Protein AF-A0A5C8I073-F1 (afdb_monomer)

Structure (mmCIF, N/CA/C/O backbone):
data_AF-A0A5C8I073-F1
#
_entry.id   AF-A0A5C8I073-F1
#
loop_
_atom_site.group_PDB
_atom_site.id
_atom_site.type_symbol
_atom_site.label_atom_id
_atom_site.label_alt_id
_atom_site.label_comp_id
_atom_site.label_asym_id
_atom_site.label_entity_id
_atom_site.label_seq_id
_atom_site.pdbx_PDB_ins_code
_atom_site.Cartn_x
_atom_site.Cartn_y
_atom_site.Cartn_z
_atom_site.occupancy
_atom_site.B_iso_or_equiv
_atom_site.auth_seq_id
_atom_site.auth_comp_id
_atom_site.auth_asym_id
_atom_site.auth_atom_id
_atom_site.pdbx_PDB_model_num
ATOM 1 N N . MET A 1 1 ? -14.107 8.125 -3.608 1.00 38.31 1 MET A N 1
ATOM 2 C CA . MET A 1 1 ? -13.735 8.194 -5.042 1.00 38.31 1 MET A CA 1
ATOM 3 C C . MET A 1 1 ? -13.848 6.800 -5.648 1.00 38.31 1 MET A C 1
ATOM 5 O O . MET A 1 1 ? -13.711 5.837 -4.907 1.00 38.31 1 MET A O 1
ATOM 9 N N . ALA A 1 2 ? -14.130 6.661 -6.948 1.00 38.31 2 ALA A N 1
ATOM 10 C CA . ALA A 1 2 ? -14.069 5.353 -7.606 1.00 38.31 2 ALA A CA 1
ATOM 11 C C . ALA A 1 2 ? -12.595 4.955 -7.744 1.00 38.31 2 ALA A C 1
ATOM 13 O O . ALA A 1 2 ? -11.850 5.643 -8.447 1.00 38.31 2 ALA A O 1
ATOM 14 N N . LEU A 1 3 ? -12.165 3.893 -7.056 1.00 48.94 3 LEU A N 1
ATOM 15 C CA . LEU A 1 3 ? -10.834 3.338 -7.282 1.00 48.94 3 LEU A CA 1
ATOM 16 C C . LEU A 1 3 ? -10.774 2.930 -8.747 1.00 48.94 3 LEU A C 1
ATOM 18 O O . LEU A 1 3 ? -11.637 2.204 -9.243 1.00 48.94 3 LEU A O 1
ATOM 22 N N . LYS A 1 4 ? -9.818 3.502 -9.476 1.00 55.53 4 LYS A N 1
ATOM 23 C CA . LYS A 1 4 ? -9.588 3.124 -10.864 1.00 55.53 4 LYS A CA 1
ATOM 24 C C . LYS A 1 4 ? -9.123 1.677 -10.801 1.00 55.53 4 LYS A C 1
ATOM 26 O O . LYS A 1 4 ? -8.009 1.477 -10.342 1.00 55.53 4 LYS A O 1
ATOM 31 N N . GLY A 1 5 ? -9.991 0.747 -11.210 1.00 55.94 5 GLY A N 1
ATOM 32 C CA . GLY A 1 5 ? -9.847 -0.719 -11.237 1.00 55.94 5 GLY A CA 1
ATOM 33 C C . GLY A 1 5 ? -8.642 -1.250 -12.028 1.00 55.94 5 GLY A C 1
ATOM 34 O O . GLY A 1 5 ? -8.756 -2.229 -12.762 1.00 55.94 5 GLY A O 1
ATOM 35 N N . ASN A 1 6 ? -7.545 -0.504 -12.041 1.00 69.88 6 ASN A N 1
ATOM 36 C CA . ASN A 1 6 ? -6.513 -0.540 -13.052 1.00 69.88 6 ASN A CA 1
ATOM 37 C C . ASN A 1 6 ? -5.276 -1.255 -12.536 1.00 69.88 6 ASN A C 1
ATOM 39 O O . ASN A 1 6 ? -4.686 -1.959 -13.340 1.00 69.88 6 ASN A O 1
ATOM 43 N N . LEU A 1 7 ? -4.865 -1.132 -11.266 1.00 70.12 7 LEU A N 1
ATOM 44 C CA . LEU A 1 7 ? -3.645 -1.818 -10.813 1.00 70.12 7 LEU A CA 1
ATOM 45 C C . LEU A 1 7 ? -3.891 -3.310 -10.662 1.00 70.12 7 LEU A C 1
ATOM 47 O O . LEU A 1 7 ? -3.084 -4.110 -11.134 1.00 70.12 7 LEU A O 1
ATOM 51 N N . ILE A 1 8 ? -5.048 -3.684 -10.119 1.00 68.75 8 ILE A N 1
ATOM 52 C CA . ILE A 1 8 ? -5.485 -5.081 -10.105 1.00 68.75 8 ILE A CA 1
ATOM 53 C C . ILE A 1 8 ? -5.532 -5.646 -11.533 1.00 68.75 8 ILE A C 1
ATOM 55 O O . ILE A 1 8 ? -4.992 -6.722 -11.799 1.00 68.75 8 ILE A O 1
ATOM 59 N N . ALA A 1 9 ? -6.120 -4.903 -12.475 1.00 64.88 9 ALA A N 1
ATOM 60 C CA . ALA A 1 9 ? -6.186 -5.316 -13.875 1.00 64.88 9 ALA A CA 1
ATOM 61 C C . ALA A 1 9 ? -4.803 -5.350 -14.556 1.00 64.88 9 ALA A C 1
ATOM 63 O O . ALA A 1 9 ? -4.549 -6.222 -15.387 1.00 64.88 9 ALA A O 1
ATOM 64 N N . ILE A 1 10 ? -3.897 -4.435 -14.202 1.00 68.12 10 ILE A N 1
ATOM 65 C CA . ILE A 1 10 ? -2.513 -4.391 -14.686 1.00 68.12 10 ILE A CA 1
ATOM 66 C C . ILE A 1 10 ? -1.765 -5.635 -14.202 1.00 68.12 10 ILE A C 1
ATOM 68 O O . ILE A 1 10 ? -1.174 -6.325 -15.031 1.00 68.12 10 ILE A O 1
ATOM 72 N N . ILE A 1 11 ? -1.848 -5.987 -12.916 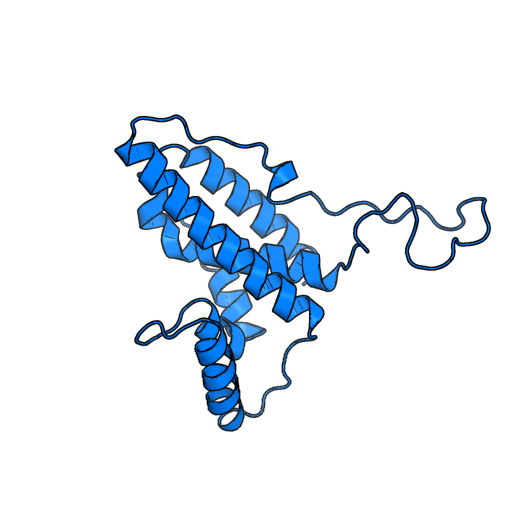1.00 66.06 11 ILE A N 1
ATOM 73 C CA . ILE A 1 11 ? -1.227 -7.211 -12.387 1.00 66.06 11 ILE A CA 1
ATOM 74 C C . ILE A 1 11 ? -1.831 -8.449 -13.045 1.00 66.06 11 ILE A C 1
ATOM 76 O O . ILE A 1 11 ? -1.085 -9.302 -13.515 1.00 66.06 11 ILE A O 1
ATOM 80 N N . GLY A 1 12 ? -3.159 -8.525 -13.165 1.00 60.75 12 GLY A N 1
ATOM 81 C CA . GLY A 1 12 ? -3.830 -9.638 -13.843 1.00 60.75 12 GLY A CA 1
ATOM 82 C C . GLY A 1 12 ? -3.427 -9.790 -15.315 1.00 60.75 12 GLY A C 1
ATOM 83 O O . GLY A 1 12 ? -3.344 -10.908 -15.817 1.00 60.75 12 GLY A O 1
ATOM 84 N N . ARG A 1 13 ? -3.125 -8.688 -16.015 1.00 63.56 13 ARG A N 1
ATOM 85 C CA . ARG A 1 13 ? -2.698 -8.714 -17.424 1.00 63.56 13 ARG A CA 1
ATOM 86 C C . ARG A 1 13 ? -1.216 -9.037 -17.594 1.00 63.56 13 ARG A C 1
ATOM 88 O O . A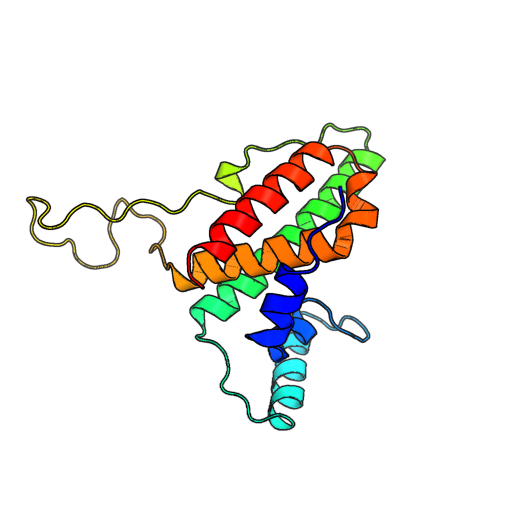RG A 1 13 ? -0.864 -9.788 -18.498 1.00 63.56 13 ARG A O 1
ATOM 95 N N . ILE A 1 14 ? -0.351 -8.412 -16.798 1.00 61.28 14 ILE A N 1
ATOM 96 C CA . ILE A 1 14 ? 1.105 -8.534 -16.947 1.00 61.28 14 ILE A CA 1
ATOM 97 C C . ILE A 1 14 ? 1.588 -9.833 -16.287 1.00 61.28 14 ILE A C 1
ATOM 99 O O . ILE A 1 14 ? 2.453 -10.523 -16.828 1.00 61.28 14 ILE A O 1
ATOM 10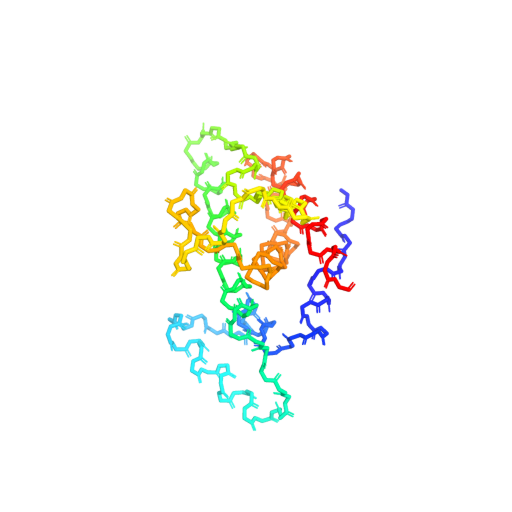3 N N . HIS A 1 15 ? 1.002 -10.201 -15.147 1.00 62.53 15 HIS A N 1
ATOM 104 C CA . HIS A 1 15 ? 1.447 -11.315 -14.317 1.00 62.53 15 HIS A CA 1
ATOM 105 C C . HIS A 1 15 ? 0.269 -12.095 -13.699 1.00 62.53 15 HIS A C 1
ATOM 107 O O . HIS A 1 15 ? 0.100 -12.095 -12.479 1.00 62.53 15 HIS A O 1
ATOM 113 N N . PRO A 1 16 ? -0.537 -12.828 -14.487 1.00 59.22 16 PRO A N 1
ATOM 114 C CA . PRO A 1 16 ? -1.709 -13.520 -13.944 1.00 59.22 16 PRO A CA 1
ATOM 115 C C . PRO A 1 16 ? -1.361 -14.605 -12.909 1.00 59.22 16 PRO A C 1
ATOM 117 O O . PRO A 1 16 ? -2.143 -14.834 -12.000 1.00 59.22 16 PRO A O 1
ATOM 120 N N . ALA A 1 17 ? -0.160 -15.199 -12.950 1.00 59.81 17 ALA A N 1
ATOM 121 C CA . ALA A 1 17 ? 0.303 -16.094 -11.877 1.00 59.81 17 ALA A CA 1
ATOM 122 C C . ALA A 1 17 ? 0.533 -15.374 -10.531 1.00 59.81 17 ALA A C 1
ATOM 124 O O . ALA A 1 17 ? 0.468 -16.002 -9.481 1.00 59.81 17 ALA A O 1
ATOM 125 N N . ILE A 1 18 ? 0.815 -14.066 -10.554 1.00 60.88 18 ILE A N 1
ATOM 126 C CA . ILE A 1 18 ? 0.945 -13.238 -9.349 1.00 60.88 18 ILE A CA 1
ATOM 127 C C . ILE A 1 18 ? -0.429 -12.857 -8.812 1.00 60.88 18 ILE A C 1
ATOM 129 O O . ILE A 1 18 ? -0.610 -12.819 -7.599 1.00 60.88 18 ILE A O 1
ATOM 133 N N . TYR A 1 19 ? -1.399 -12.612 -9.696 1.00 62.28 19 TYR A N 1
ATOM 134 C CA . TYR A 1 19 ? -2.775 -12.337 -9.289 1.00 62.28 19 TYR A CA 1
ATOM 135 C C . TYR A 1 19 ? -3.315 -13.441 -8.368 1.00 62.28 19 TYR A C 1
ATOM 137 O O . TYR A 1 19 ? -3.853 -13.130 -7.311 1.00 62.28 19 TYR A O 1
ATOM 145 N N . ASP A 1 20 ? -3.042 -14.708 -8.690 1.00 62.50 20 ASP A N 1
ATOM 146 C CA . ASP A 1 20 ? -3.428 -15.855 -7.858 1.00 62.50 20 ASP A CA 1
ATOM 147 C C . ASP A 1 20 ? -2.663 -15.950 -6.521 1.00 62.50 20 ASP A C 1
ATOM 149 O O . ASP A 1 20 ? -3.154 -16.562 -5.575 1.00 62.50 20 ASP A O 1
ATOM 153 N N . VAL A 1 21 ? -1.463 -15.368 -6.412 1.00 60.62 21 VAL A N 1
ATOM 154 C CA . VAL A 1 21 ? -0.681 -15.335 -5.157 1.00 60.62 21 VAL A CA 1
ATOM 155 C C . VAL A 1 21 ? -1.146 -14.201 -4.247 1.00 60.62 21 VAL A C 1
ATOM 157 O O . VAL A 1 21 ? -1.262 -14.395 -3.039 1.00 60.62 21 VAL A O 1
ATOM 160 N N . VAL A 1 22 ? -1.407 -13.026 -4.824 1.00 59.91 22 VAL A N 1
ATOM 161 C CA . VAL A 1 22 ? -1.857 -11.827 -4.099 1.00 59.91 22 VAL A CA 1
ATOM 162 C C . VAL A 1 22 ? -3.331 -11.951 -3.702 1.00 59.91 22 VAL A C 1
ATOM 164 O O . VAL A 1 22 ? -3.711 -11.565 -2.600 1.00 59.91 22 VAL A O 1
ATOM 167 N N . PHE A 1 23 ? -4.154 -12.546 -4.567 1.00 63.12 23 PHE A N 1
ATOM 168 C CA . PHE A 1 23 ? -5.578 -12.790 -4.344 1.00 63.12 23 PHE A CA 1
ATOM 169 C C . PHE A 1 23 ? -5.887 -14.284 -4.487 1.00 63.12 23 PHE A C 1
ATOM 171 O O . PHE A 1 23 ? -6.517 -14.702 -5.460 1.00 63.12 23 PHE A O 1
ATOM 178 N N . PRO A 1 24 ? -5.455 -15.121 -3.530 1.00 56.50 24 PRO A N 1
ATOM 179 C CA . PRO A 1 24 ? -5.671 -16.553 -3.617 1.00 56.50 24 PRO A CA 1
ATOM 180 C C . PRO A 1 24 ? -7.167 -16.871 -3.607 1.00 56.50 24 PRO A C 1
ATOM 182 O O . PRO A 1 24 ? -7.866 -16.704 -2.606 1.00 56.50 24 PRO A O 1
ATOM 185 N N . HIS A 1 25 ? -7.666 -17.386 -4.728 1.00 52.19 25 HIS A N 1
ATOM 186 C CA . HIS A 1 25 ? -9.003 -17.960 -4.827 1.00 52.19 25 HIS A CA 1
ATOM 187 C C . HIS A 1 25 ? -9.001 -19.368 -4.205 1.00 52.19 25 HIS A C 1
ATOM 189 O O . HIS A 1 25 ? -9.029 -20.381 -4.900 1.00 52.19 25 HIS A O 1
ATOM 195 N N . GLY A 1 26 ? -8.915 -19.450 -2.875 1.00 45.78 26 GLY A N 1
ATOM 196 C CA . GLY A 1 26 ? -8.878 -20.723 -2.151 1.00 45.78 26 GLY A CA 1
ATOM 197 C C . GLY A 1 26 ? -8.462 -20.585 -0.683 1.00 45.78 26 GLY A C 1
ATOM 198 O O . GLY A 1 26 ? -8.146 -19.487 -0.229 1.00 45.78 26 GLY A O 1
ATOM 199 N N . PRO A 1 27 ? -8.478 -21.681 0.098 1.00 39.16 27 PRO A N 1
ATOM 200 C CA . PRO A 1 27 ? -8.024 -21.653 1.485 1.00 39.16 27 PRO A CA 1
ATOM 201 C C . PRO A 1 27 ? -6.560 -21.201 1.557 1.00 39.16 27 PRO A C 1
ATOM 203 O O . PRO A 1 27 ? -5.691 -21.811 0.936 1.00 39.16 27 PRO A O 1
ATOM 206 N N . ILE A 1 28 ? -6.307 -20.135 2.325 1.00 47.41 28 ILE A N 1
ATOM 207 C CA . ILE A 1 28 ? -4.974 -19.566 2.561 1.00 47.41 28 ILE A CA 1
ATOM 208 C C . ILE A 1 28 ? -4.119 -20.633 3.252 1.00 47.41 28 ILE A C 1
ATOM 210 O O . ILE A 1 28 ? -4.234 -20.871 4.454 1.00 47.41 28 ILE A O 1
ATOM 214 N N . VAL A 1 29 ? -3.283 -21.313 2.476 1.00 43.41 29 VAL A N 1
ATOM 215 C CA . VAL A 1 29 ? -2.216 -22.173 2.985 1.00 43.41 29 VAL A CA 1
ATOM 216 C C . VAL A 1 29 ? -0.946 -21.339 3.093 1.00 43.41 29 VAL A C 1
ATOM 218 O O . VAL A 1 29 ? -0.696 -20.501 2.234 1.00 43.41 29 VAL A O 1
ATOM 221 N N . ASP A 1 30 ? -0.193 -21.568 4.172 1.00 45.72 30 ASP A N 1
ATOM 222 C CA . ASP A 1 30 ? 1.152 -21.050 4.476 1.00 45.72 30 ASP A CA 1
ATOM 223 C C . ASP A 1 30 ? 1.910 -20.515 3.241 1.00 45.72 30 ASP A C 1
ATOM 225 O O . ASP A 1 30 ? 1.953 -21.181 2.209 1.00 45.72 30 ASP A O 1
ATOM 229 N N . VAL A 1 31 ? 2.526 -19.333 3.334 1.00 47.53 31 VAL A N 1
ATOM 230 C CA . VAL A 1 31 ? 3.169 -18.605 2.216 1.00 47.53 31 VAL A CA 1
ATOM 231 C C . VAL A 1 31 ? 4.150 -19.499 1.437 1.00 47.53 31 VAL A C 1
ATOM 233 O O . VAL A 1 31 ? 4.178 -19.488 0.204 1.00 47.53 31 VAL A O 1
ATOM 236 N N . ALA A 1 32 ? 4.867 -20.389 2.135 1.00 46.59 32 ALA A N 1
ATOM 237 C CA . ALA A 1 32 ? 5.762 -21.374 1.519 1.00 46.59 32 ALA A CA 1
ATOM 238 C C . ALA A 1 32 ? 5.033 -22.459 0.691 1.00 46.59 32 ALA A C 1
ATOM 240 O O . ALA A 1 32 ? 5.591 -23.018 -0.260 1.00 46.59 32 ALA A O 1
ATOM 241 N N . HIS A 1 33 ? 3.787 -22.776 1.043 1.00 41.50 33 HIS A N 1
ATOM 242 C CA . HIS A 1 33 ? 2.890 -23.639 0.277 1.00 41.50 33 HIS A CA 1
ATOM 243 C C . HIS A 1 33 ? 2.169 -22.891 -0.847 1.00 41.50 33 HIS A C 1
ATOM 245 O O . HIS A 1 33 ? 2.013 -23.484 -1.914 1.00 41.50 33 HIS A O 1
ATOM 251 N N . SER A 1 34 ? 1.791 -21.623 -0.652 1.00 47.34 34 SER A N 1
ATOM 252 C CA . SER A 1 34 ? 1.163 -20.788 -1.688 1.00 47.34 34 SER A CA 1
ATOM 253 C C . SER A 1 34 ? 2.072 -20.638 -2.913 1.00 47.34 34 SER A C 1
ATOM 255 O O . SER A 1 34 ? 1.665 -20.974 -4.024 1.00 47.34 34 SER A O 1
ATOM 257 N N . ALA A 1 35 ? 3.356 -20.314 -2.711 1.00 48.53 35 ALA A N 1
ATOM 258 C CA . ALA A 1 35 ? 4.333 -20.246 -3.801 1.00 48.53 35 ALA A CA 1
ATOM 259 C C . ALA A 1 35 ? 4.488 -21.592 -4.544 1.00 48.53 35 ALA A C 1
ATOM 261 O O . ALA A 1 35 ? 4.498 -21.640 -5.774 1.00 48.53 35 ALA A O 1
ATOM 262 N N . LYS A 1 36 ? 4.533 -22.723 -3.819 1.00 49.16 36 LYS A N 1
ATOM 263 C CA . LYS A 1 36 ? 4.582 -24.071 -4.428 1.00 49.16 36 LYS A CA 1
ATOM 264 C C . LYS A 1 36 ? 3.308 -24.435 -5.194 1.00 49.16 36 LYS A C 1
ATOM 266 O O . LYS A 1 36 ? 3.376 -25.222 -6.139 1.00 49.16 36 LYS A O 1
ATOM 271 N N . TYR A 1 37 ? 2.153 -23.932 -4.767 1.00 48.28 37 TYR A N 1
ATOM 272 C CA . TYR A 1 37 ? 0.878 -24.170 -5.437 1.00 48.28 37 TYR A CA 1
ATOM 273 C C . TYR A 1 37 ? 0.747 -23.301 -6.692 1.00 48.28 37 TYR A C 1
ATOM 275 O O . TYR A 1 37 ? 0.393 -23.819 -7.747 1.00 48.28 37 TYR A O 1
ATOM 283 N N . ALA A 1 38 ? 1.155 -22.031 -6.613 1.00 51.59 38 ALA A N 1
ATOM 284 C CA . ALA A 1 38 ? 1.245 -21.122 -7.752 1.00 51.59 38 ALA A CA 1
ATOM 285 C C . ALA A 1 38 ? 2.201 -21.650 -8.832 1.00 51.59 38 ALA A C 1
ATOM 287 O O . ALA A 1 38 ? 1.870 -21.608 -10.013 1.00 51.59 38 ALA A O 1
ATOM 288 N N . HIS A 1 39 ? 3.335 -22.252 -8.450 1.00 50.25 39 HIS A N 1
ATOM 289 C CA . HIS A 1 39 ? 4.221 -22.935 -9.400 1.00 50.25 39 HIS A CA 1
ATOM 290 C C . HIS A 1 39 ? 3.540 -24.116 -10.113 1.00 50.25 39 HIS A C 1
ATOM 292 O O . HIS A 1 39 ? 3.671 -24.235 -11.327 1.00 50.25 39 HIS A O 1
ATOM 298 N N . ARG A 1 40 ? 2.765 -24.948 -9.400 1.00 51.88 40 ARG A N 1
ATOM 299 C CA . ARG A 1 40 ? 2.007 -26.065 -10.004 1.00 51.88 40 ARG A CA 1
ATOM 300 C C . ARG A 1 40 ? 0.843 -25.610 -10.888 1.00 51.88 40 ARG A C 1
ATOM 302 O O . ARG A 1 40 ? 0.528 -26.279 -11.863 1.00 51.88 40 ARG A O 1
ATOM 309 N N . LEU A 1 41 ? 0.203 -24.487 -10.568 1.00 50.53 41 LEU A N 1
ATOM 310 C CA . LEU A 1 41 ? -0.822 -23.884 -11.427 1.00 50.53 41 LEU A CA 1
ATOM 311 C C . LEU A 1 41 ? -0.193 -23.212 -12.660 1.00 50.53 41 LEU A C 1
ATOM 313 O O . LEU A 1 41 ? -0.747 -23.300 -13.753 1.00 50.53 41 LEU A O 1
ATOM 317 N N . ALA A 1 42 ? 1.004 -22.634 -12.523 1.00 50.84 42 ALA A N 1
ATOM 318 C CA . ALA A 1 42 ? 1.785 -22.100 -13.639 1.00 50.84 42 ALA A CA 1
ATOM 319 C C . ALA A 1 42 ? 2.311 -23.198 -14.587 1.00 50.84 42 ALA A C 1
ATOM 321 O O . ALA A 1 42 ? 2.474 -22.941 -15.775 1.00 50.84 42 ALA A O 1
ATOM 322 N N . GLU A 1 43 ? 2.502 -24.441 -14.124 1.00 55.00 43 GLU A N 1
ATOM 323 C CA . GLU A 1 43 ? 2.787 -25.592 -15.006 1.00 55.00 43 GLU A CA 1
ATOM 324 C C . GLU A 1 43 ? 1.633 -25.889 -15.986 1.00 55.00 43 GLU A C 1
ATOM 326 O O . GLU A 1 43 ? 1.864 -26.456 -17.054 1.00 55.00 43 GLU A O 1
ATOM 331 N N . LEU A 1 44 ? 0.401 -25.472 -15.660 1.00 55.91 44 LEU A N 1
ATOM 332 C CA . LEU A 1 44 ? -0.783 -25.617 -16.518 1.00 55.91 44 LEU A CA 1
ATOM 333 C C . LEU A 1 44 ? -1.010 -24.415 -17.453 1.00 55.91 44 LEU A C 1
ATOM 335 O O . LEU A 1 44 ? -1.841 -24.501 -18.357 1.00 55.91 44 LEU A O 1
ATOM 339 N N . ASN A 1 45 ? -0.272 -23.315 -17.269 1.00 52.25 45 ASN A N 1
ATOM 340 C CA . ASN A 1 45 ? -0.310 -22.136 -18.132 1.00 52.25 45 ASN A CA 1
ATOM 341 C C . ASN A 1 45 ? 1.126 -21.666 -18.435 1.00 52.25 45 ASN A C 1
ATOM 343 O O . ASN A 1 45 ? 1.685 -20.898 -17.648 1.00 52.25 45 ASN A O 1
ATOM 347 N N . PRO A 1 46 ? 1.736 -22.116 -19.552 1.00 57.78 46 PRO A N 1
ATOM 348 C CA . PRO A 1 46 ? 3.131 -21.844 -19.887 1.00 57.78 46 PRO A CA 1
ATOM 349 C C . PRO A 1 46 ? 3.321 -20.389 -20.334 1.00 57.78 46 PRO A C 1
ATOM 351 O O . PRO A 1 46 ? 3.525 -20.085 -21.507 1.00 57.78 46 PRO A O 1
ATOM 354 N N . GLN A 1 47 ? 3.262 -19.477 -19.375 1.00 59.25 47 GLN A N 1
ATOM 355 C CA . GLN A 1 47 ? 3.664 -18.090 -19.516 1.00 59.25 47 GLN A CA 1
ATOM 356 C C . GLN A 1 47 ? 5.015 -17.893 -18.817 1.00 59.25 47 GLN A C 1
ATOM 358 O O . GLN A 1 47 ? 5.238 -18.469 -17.748 1.00 59.25 47 GLN A O 1
ATOM 363 N N . PRO A 1 48 ? 5.937 -17.108 -19.396 1.00 60.66 48 PRO A N 1
ATOM 364 C CA . PRO A 1 48 ? 7.205 -16.802 -18.750 1.00 60.66 48 PRO A CA 1
ATOM 365 C C . PRO A 1 48 ? 6.958 -16.201 -17.364 1.00 60.66 48 PRO A C 1
ATOM 367 O O . PRO A 1 48 ? 6.164 -15.271 -17.222 1.00 60.66 48 PRO A O 1
ATOM 370 N N . LEU A 1 49 ? 7.633 -16.733 -16.342 1.00 54.88 49 LEU A N 1
ATOM 371 C CA . LEU A 1 49 ? 7.574 -16.140 -15.011 1.00 54.88 49 LEU A CA 1
ATOM 372 C C . LEU A 1 49 ? 8.192 -14.731 -15.064 1.00 54.88 49 LEU A C 1
ATOM 374 O O . LEU A 1 49 ? 9.212 -14.554 -15.739 1.00 54.88 49 LEU A O 1
ATOM 378 N N . PRO A 1 50 ? 7.609 -13.743 -14.363 1.00 57.22 50 PRO A N 1
ATOM 379 C CA . PRO A 1 50 ? 8.223 -12.431 -14.205 1.00 57.22 50 PRO A CA 1
ATOM 380 C C . PRO A 1 50 ? 9.682 -12.531 -13.743 1.00 57.22 50 PRO A C 1
ATOM 382 O O . PRO A 1 50 ? 10.034 -13.485 -13.033 1.00 57.22 50 PRO A O 1
ATOM 385 N N . PRO A 1 51 ? 10.527 -11.535 -14.074 1.00 66.50 51 PRO A N 1
ATOM 386 C CA . PRO A 1 51 ? 11.839 -11.395 -13.457 1.00 66.50 51 PRO A CA 1
ATOM 387 C C . PRO A 1 51 ? 11.729 -11.536 -11.934 1.00 66.50 51 PRO A C 1
ATOM 389 O O . PRO A 1 51 ? 10.821 -10.982 -11.311 1.00 66.50 51 PRO A O 1
ATOM 392 N N . ARG A 1 52 ? 12.648 -12.298 -11.324 1.00 68.12 52 ARG A N 1
ATOM 393 C CA . ARG A 1 52 ? 12.598 -12.622 -9.883 1.00 68.12 52 ARG A CA 1
ATOM 394 C C . ARG A 1 52 ? 12.521 -11.378 -8.992 1.00 68.12 52 ARG A C 1
ATOM 396 O O . ARG A 1 52 ? 11.925 -11.450 -7.925 1.00 68.12 52 ARG A O 1
ATOM 403 N N . GLN A 1 53 ? 13.117 -10.272 -9.433 1.00 67.81 53 GLN A N 1
ATOM 404 C CA . GLN A 1 53 ? 13.166 -9.001 -8.711 1.00 67.81 53 GLN A CA 1
ATOM 405 C C . GLN A 1 53 ? 11.802 -8.304 -8.700 1.00 67.81 53 GLN A C 1
ATOM 407 O O . GLN A 1 53 ? 11.306 -7.982 -7.622 1.00 67.81 53 GLN A O 1
ATOM 412 N N . ILE A 1 54 ? 11.140 -8.199 -9.860 1.00 70.75 54 ILE A N 1
ATOM 413 C CA . ILE A 1 54 ? 9.754 -7.708 -9.960 1.00 70.75 54 ILE A CA 1
ATOM 414 C C . ILE A 1 54 ? 8.814 -8.565 -9.109 1.00 70.75 54 ILE A C 1
ATOM 416 O O . ILE A 1 54 ? 8.010 -8.031 -8.349 1.00 70.75 54 ILE A O 1
ATOM 420 N N . PHE A 1 55 ? 8.929 -9.895 -9.195 1.00 71.62 55 PHE A N 1
ATOM 421 C CA . PHE A 1 55 ? 8.086 -10.803 -8.411 1.00 71.62 55 PHE A CA 1
ATOM 422 C C . PHE A 1 55 ? 8.268 -10.599 -6.899 1.00 71.62 55 PHE A C 1
ATOM 424 O O . PHE A 1 55 ? 7.282 -10.441 -6.182 1.00 71.62 55 PHE A O 1
ATOM 431 N N . ALA A 1 56 ? 9.518 -10.551 -6.422 1.00 74.44 56 ALA A N 1
ATOM 432 C CA . ALA A 1 56 ? 9.825 -10.313 -5.012 1.00 74.44 56 ALA A CA 1
ATOM 433 C C . ALA A 1 56 ? 9.312 -8.944 -4.537 1.00 74.44 56 ALA A C 1
ATOM 435 O O . ALA A 1 56 ? 8.812 -8.831 -3.416 1.00 74.44 56 ALA A O 1
ATOM 436 N N . GLY A 1 57 ? 9.386 -7.927 -5.402 1.00 82.44 57 GLY A N 1
ATOM 437 C CA . GLY A 1 57 ? 8.775 -6.622 -5.173 1.00 82.44 57 GLY A CA 1
ATOM 438 C C . GLY A 1 57 ? 7.271 -6.747 -4.953 1.00 82.44 57 GLY A C 1
ATOM 439 O O . GLY A 1 57 ? 6.780 -6.351 -3.899 1.00 82.44 57 GLY A O 1
ATOM 440 N N . ILE A 1 58 ? 6.546 -7.357 -5.899 1.00 81.94 58 ILE A N 1
ATOM 441 C CA . ILE A 1 58 ? 5.079 -7.482 -5.833 1.00 81.94 58 ILE A CA 1
ATOM 442 C C . ILE A 1 58 ? 4.627 -8.241 -4.589 1.00 81.94 58 ILE A C 1
ATOM 444 O O . ILE A 1 58 ? 3.719 -7.781 -3.896 1.00 81.94 58 ILE A O 1
ATOM 448 N N . GLU A 1 59 ? 5.270 -9.364 -4.273 1.00 78.81 59 GLU A N 1
ATOM 449 C CA . GLU A 1 59 ? 4.965 -10.128 -3.061 1.00 78.81 59 GLU A CA 1
ATOM 450 C C . GLU A 1 59 ? 5.166 -9.275 -1.800 1.00 78.81 59 GLU A C 1
ATOM 452 O O . GLU A 1 59 ? 4.284 -9.203 -0.943 1.00 78.81 59 GLU A O 1
ATOM 457 N N . THR A 1 60 ? 6.290 -8.557 -1.718 1.00 83.19 60 THR A N 1
ATOM 458 C CA . THR A 1 60 ? 6.593 -7.685 -0.575 1.00 83.19 60 THR A CA 1
ATOM 459 C C . THR A 1 60 ? 5.568 -6.558 -0.445 1.00 83.19 60 THR A C 1
ATOM 461 O O . THR A 1 60 ? 5.032 -6.334 0.640 1.00 83.19 60 THR A O 1
ATOM 464 N N . GLY A 1 61 ? 5.257 -5.871 -1.547 1.00 87.38 61 GLY A N 1
ATOM 465 C CA . GLY A 1 61 ? 4.284 -4.780 -1.564 1.00 87.38 61 GLY A CA 1
ATOM 466 C C . GLY A 1 61 ? 2.890 -5.240 -1.146 1.00 87.38 61 GLY A C 1
ATOM 467 O O . GLY A 1 61 ? 2.239 -4.586 -0.331 1.00 87.38 61 GLY A O 1
ATOM 468 N N . ALA A 1 62 ? 2.457 -6.405 -1.633 1.00 86.50 62 ALA A N 1
ATOM 469 C CA . ALA A 1 62 ? 1.174 -6.991 -1.265 1.00 86.50 62 ALA A CA 1
ATOM 470 C C . ALA A 1 62 ? 1.095 -7.327 0.235 1.00 86.50 62 ALA A C 1
ATOM 472 O O . ALA A 1 62 ? 0.111 -6.984 0.896 1.00 86.50 62 ALA A O 1
ATOM 473 N N . LEU A 1 63 ? 2.141 -7.946 0.797 1.00 85.19 63 LEU A N 1
ATOM 474 C CA . LEU A 1 63 ? 2.212 -8.256 2.230 1.00 85.19 63 LEU A CA 1
ATOM 475 C C . LEU A 1 63 ? 2.160 -6.989 3.093 1.00 85.19 63 LEU A C 1
ATOM 477 O O . LEU A 1 63 ? 1.427 -6.953 4.083 1.00 85.19 63 LEU A O 1
ATOM 481 N N . VAL A 1 64 ? 2.883 -5.936 2.699 1.00 89.44 64 VAL A N 1
ATOM 482 C CA . VAL A 1 64 ? 2.828 -4.636 3.384 1.00 89.44 64 VAL A CA 1
ATOM 483 C C . VAL A 1 64 ? 1.419 -4.045 3.316 1.00 89.44 64 VAL A C 1
ATOM 485 O O . VAL A 1 64 ? 0.895 -3.616 4.343 1.00 89.44 64 VAL A O 1
ATOM 488 N N . GLY A 1 65 ? 0.769 -4.080 2.149 1.00 90.44 65 GLY A N 1
ATOM 489 C CA . GLY A 1 65 ? -0.617 -3.628 1.993 1.00 90.44 65 GLY A CA 1
ATOM 490 C C . GLY A 1 65 ? -1.583 -4.348 2.941 1.00 90.44 65 GLY A C 1
ATOM 491 O O . GLY A 1 65 ? -2.382 -3.702 3.621 1.00 90.44 65 GLY A O 1
ATOM 492 N N . HIS A 1 66 ? -1.468 -5.674 3.058 1.00 88.75 66 HIS A N 1
ATOM 493 C CA . HIS A 1 66 ? -2.285 -6.463 3.983 1.00 88.75 66 HIS A CA 1
ATOM 494 C C . HIS A 1 66 ? -2.052 -6.081 5.448 1.00 88.75 66 HIS A C 1
ATOM 496 O O . HIS A 1 66 ? -3.015 -5.894 6.198 1.00 88.75 66 HIS A O 1
ATOM 502 N N . GLU A 1 67 ? -0.791 -5.950 5.862 1.00 91.19 67 GLU A N 1
ATOM 503 C CA . GLU A 1 67 ? -0.458 -5.598 7.243 1.00 91.19 67 GLU A CA 1
ATOM 504 C C . GLU A 1 67 ? -0.855 -4.159 7.589 1.00 91.19 67 GLU A C 1
ATOM 506 O O . GLU A 1 67 ? -1.296 -3.915 8.709 1.00 91.19 67 GLU A O 1
ATOM 511 N N . LEU A 1 68 ? -0.827 -3.219 6.639 1.00 93.50 68 LEU A N 1
ATOM 512 C CA . LEU A 1 68 ? -1.335 -1.859 6.853 1.00 93.50 68 LEU A CA 1
ATOM 513 C C . LEU A 1 68 ? -2.840 -1.842 7.127 1.00 93.50 68 LEU A C 1
ATOM 515 O O . LEU A 1 68 ? -3.283 -1.219 8.092 1.00 93.50 68 LEU A O 1
ATOM 519 N N . VAL A 1 69 ? -3.629 -2.562 6.329 1.00 90.88 69 VAL A N 1
ATOM 520 C CA . VAL A 1 69 ? -5.084 -2.661 6.539 1.00 90.88 69 VAL A CA 1
ATOM 521 C C . VAL A 1 69 ? -5.390 -3.351 7.868 1.00 90.88 69 VAL A C 1
ATOM 523 O O . VAL A 1 69 ? -6.250 -2.902 8.632 1.00 90.88 69 VAL A O 1
ATOM 526 N N . ARG A 1 70 ? -4.647 -4.413 8.195 1.00 90.06 70 ARG A N 1
ATOM 527 C CA . ARG A 1 70 ? -4.762 -5.108 9.481 1.00 90.06 70 ARG A CA 1
ATOM 528 C C . ARG A 1 70 ? -4.403 -4.197 10.655 1.00 90.06 70 ARG A C 1
ATOM 530 O O . ARG A 1 70 ? -5.131 -4.174 11.649 1.00 90.06 70 ARG A O 1
ATOM 537 N N . ALA A 1 71 ? -3.317 -3.438 10.548 1.00 91.19 71 ALA A N 1
ATOM 538 C CA . ALA A 1 71 ? -2.866 -2.504 11.570 1.00 91.19 71 ALA A CA 1
ATOM 539 C C . ALA A 1 71 ? -3.859 -1.351 11.764 1.00 91.19 71 ALA A C 1
ATOM 541 O O . ALA A 1 71 ? -4.163 -1.016 12.907 1.00 91.19 71 ALA A O 1
ATOM 542 N N . ALA A 1 72 ? -4.460 -0.834 10.689 1.00 92.94 72 ALA A N 1
ATOM 543 C CA . ALA A 1 72 ? -5.559 0.129 10.769 1.00 92.94 72 ALA A CA 1
ATOM 544 C C . ALA A 1 72 ? -6.781 -0.463 11.499 1.00 92.94 72 ALA A C 1
ATOM 546 O O . ALA A 1 72 ? -7.417 0.199 12.324 1.00 92.94 72 ALA A O 1
ATOM 547 N N . GLY A 1 73 ? -7.085 -1.744 11.259 1.00 91.94 73 GLY A N 1
ATOM 548 C CA . GLY A 1 73 ? -8.133 -2.478 11.973 1.00 91.94 73 GLY A CA 1
ATOM 549 C C . GLY A 1 73 ? -7.844 -2.611 13.471 1.00 91.94 73 GLY A C 1
ATOM 550 O O . GLY A 1 73 ? -8.729 -2.390 14.299 1.00 91.94 73 GLY A O 1
ATOM 551 N N . MET A 1 74 ? -6.593 -2.906 13.834 1.00 93.81 74 MET A N 1
ATOM 552 C CA . MET A 1 74 ? -6.156 -2.939 15.234 1.00 93.81 74 MET A CA 1
ATOM 553 C C . MET A 1 74 ? -6.209 -1.550 15.875 1.00 93.81 74 MET A C 1
ATOM 555 O O . MET A 1 74 ? -6.735 -1.413 16.977 1.00 93.81 74 MET A O 1
ATOM 559 N N . ALA A 1 75 ? -5.747 -0.509 15.180 1.00 93.69 75 ALA A N 1
ATOM 560 C CA . ALA A 1 75 ? -5.817 0.867 15.663 1.00 93.69 75 ALA A CA 1
ATOM 561 C C . ALA A 1 75 ? -7.265 1.273 15.975 1.00 93.69 75 ALA A C 1
ATOM 563 O O . ALA A 1 75 ? -7.529 1.833 17.037 1.00 93.69 75 ALA A O 1
ATOM 564 N N . LYS A 1 76 ? -8.228 0.876 15.129 1.00 93.62 76 LYS A N 1
ATOM 565 C CA . LYS A 1 76 ? -9.664 1.063 15.396 1.00 93.62 76 LYS A CA 1
ATOM 566 C C . LYS A 1 76 ? -10.108 0.380 16.685 1.00 93.62 76 LYS A C 1
ATOM 568 O O . LYS A 1 76 ? -10.811 0.992 17.483 1.00 93.62 76 LYS A O 1
ATOM 573 N N . ALA A 1 77 ? -9.712 -0.877 16.882 1.00 94.12 77 ALA A N 1
ATOM 574 C CA . ALA A 1 77 ? -10.095 -1.663 18.053 1.00 94.12 77 ALA A CA 1
ATOM 575 C C . ALA A 1 77 ? -9.543 -1.079 19.364 1.00 94.12 77 ALA A C 1
ATOM 577 O O . ALA A 1 77 ? -10.206 -1.157 20.396 1.00 94.12 77 ALA A O 1
ATOM 578 N N . PHE A 1 78 ? -8.356 -0.468 19.316 1.00 95.19 78 PHE A N 1
ATOM 579 C CA . PHE A 1 78 ? -7.706 0.150 20.473 1.00 95.19 78 PHE A CA 1
ATOM 580 C C . PHE A 1 78 ? -7.950 1.662 20.602 1.00 95.19 78 PHE A C 1
ATOM 582 O O . PHE A 1 78 ? -7.477 2.265 21.562 1.00 95.19 78 PHE A O 1
ATOM 589 N N . GLY A 1 79 ? -8.686 2.280 19.671 1.00 92.94 79 GLY A N 1
ATOM 590 C CA . GLY A 1 79 ? -8.934 3.725 19.670 1.00 92.94 79 GLY A CA 1
ATOM 591 C C . GLY A 1 79 ? -7.671 4.567 19.455 1.00 92.94 79 GLY A C 1
ATOM 592 O O . GLY A 1 79 ? -7.565 5.658 20.009 1.00 92.94 79 GLY A O 1
ATOM 593 N N . LEU A 1 80 ? -6.703 4.048 18.696 1.00 93.25 80 LEU A N 1
ATOM 594 C CA . LEU A 1 80 ? -5.435 4.711 18.396 1.00 93.25 80 LEU A CA 1
ATOM 595 C C . LEU A 1 80 ? -5.510 5.471 17.069 1.00 93.25 80 LEU A C 1
ATOM 597 O O . LEU A 1 80 ? -6.230 5.080 16.147 1.00 93.25 80 LEU A O 1
ATOM 601 N N . GLU A 1 81 ? -4.716 6.535 16.959 1.00 89.25 81 GLU A N 1
ATOM 602 C CA . GLU A 1 81 ? -4.468 7.180 15.673 1.00 89.25 81 GLU A CA 1
ATOM 603 C C . GLU A 1 81 ? -3.633 6.270 14.764 1.00 89.25 81 GLU A C 1
ATOM 605 O O . GLU A 1 81 ? -2.787 5.501 15.223 1.00 89.25 81 GLU A O 1
ATOM 610 N N . PHE A 1 82 ? -3.889 6.359 13.460 1.00 90.69 82 PHE A N 1
ATOM 611 C CA . PHE A 1 82 ? -3.205 5.574 12.440 1.00 90.69 82 PHE A CA 1
ATOM 612 C C . PHE A 1 82 ? -2.780 6.502 11.301 1.00 90.69 82 PHE A C 1
ATOM 614 O O . PHE A 1 82 ? -3.590 6.857 10.444 1.00 90.69 82 PHE A O 1
ATOM 621 N N . ALA A 1 83 ? -1.525 6.941 11.341 1.00 84.44 83 ALA A N 1
ATOM 622 C CA . ALA A 1 83 ? -0.918 7.803 10.335 1.00 84.44 83 ALA A CA 1
ATOM 623 C C . ALA A 1 83 ? 0.601 7.589 10.319 1.00 84.44 83 ALA A C 1
ATOM 625 O O . ALA A 1 83 ? 1.226 7.479 11.375 1.00 84.44 83 ALA A O 1
ATOM 626 N N . PHE A 1 84 ? 1.179 7.550 9.121 1.00 88.06 84 PHE A N 1
ATOM 627 C CA . PHE A 1 84 ? 2.615 7.408 8.882 1.00 88.06 84 PHE A CA 1
ATOM 628 C C . PHE A 1 84 ? 3.048 8.388 7.796 1.00 88.06 84 PHE A C 1
ATOM 630 O O . PHE A 1 84 ? 2.208 8.897 7.052 1.00 88.06 84 PHE A O 1
ATOM 637 N N . ASP A 1 85 ? 4.353 8.623 7.682 1.00 86.62 85 ASP A N 1
ATOM 638 C CA . ASP A 1 85 ? 4.888 9.302 6.508 1.00 86.62 85 ASP A CA 1
ATOM 639 C C . ASP A 1 85 ? 4.853 8.343 5.309 1.00 86.62 85 ASP A C 1
ATOM 641 O O . ASP A 1 85 ? 5.293 7.193 5.380 1.00 86.62 85 ASP A O 1
ATOM 645 N N . ILE A 1 86 ? 4.314 8.816 4.190 1.00 86.94 86 ILE A N 1
ATOM 646 C CA . ILE A 1 86 ? 4.206 8.035 2.957 1.00 86.94 86 ILE A CA 1
ATOM 647 C C . ILE A 1 86 ? 5.588 7.655 2.447 1.00 86.94 86 ILE A C 1
ATOM 649 O O . ILE A 1 86 ? 5.751 6.551 1.933 1.00 86.94 86 ILE A O 1
ATOM 653 N N . VAL A 1 87 ? 6.591 8.520 2.616 1.00 85.06 87 VAL A N 1
ATOM 654 C CA . VAL A 1 87 ? 7.939 8.257 2.089 1.00 85.06 87 VAL A CA 1
ATOM 655 C C . VAL A 1 87 ? 8.633 7.088 2.788 1.00 85.06 87 VAL A C 1
ATOM 657 O O . VAL A 1 87 ? 9.535 6.491 2.199 1.00 85.06 87 VAL A O 1
ATOM 660 N N . ASP A 1 88 ? 8.202 6.744 4.005 1.00 85.06 88 ASP A N 1
ATOM 661 C CA . ASP A 1 88 ? 8.729 5.603 4.757 1.00 85.06 88 ASP A CA 1
ATOM 662 C C . ASP A 1 88 ? 8.185 4.272 4.228 1.00 85.06 88 ASP A C 1
ATOM 664 O O . ASP A 1 88 ? 8.846 3.239 4.337 1.00 85.06 88 ASP A O 1
ATOM 668 N N . ILE A 1 89 ? 6.988 4.291 3.636 1.00 87.12 89 ILE A N 1
ATOM 669 C CA . ILE A 1 89 ? 6.289 3.090 3.163 1.00 87.12 89 ILE A CA 1
ATOM 670 C C . ILE A 1 89 ? 6.410 2.943 1.648 1.00 87.12 89 ILE A C 1
ATOM 672 O O . ILE A 1 89 ? 6.661 1.849 1.152 1.00 87.12 89 ILE A O 1
ATOM 676 N N . CYS A 1 90 ? 6.230 4.027 0.902 1.00 87.12 90 CYS A N 1
ATOM 677 C CA . CYS A 1 90 ? 6.324 4.078 -0.550 1.00 87.12 90 CYS A CA 1
ATOM 678 C C . CYS A 1 90 ? 7.240 5.248 -0.947 1.00 87.12 90 CYS A C 1
ATOM 680 O O . CYS A 1 90 ? 6.755 6.332 -1.288 1.00 87.12 90 CYS A O 1
ATOM 682 N N . PRO A 1 91 ? 8.573 5.067 -0.882 1.00 74.88 91 PRO A N 1
ATOM 683 C CA . PRO A 1 91 ? 9.507 6.132 -1.213 1.00 74.88 91 PRO A CA 1
ATOM 684 C C . PRO A 1 91 ? 9.363 6.545 -2.686 1.00 74.88 91 PRO A C 1
ATOM 686 O O . PRO A 1 91 ? 9.182 5.691 -3.557 1.00 74.88 91 PRO A O 1
ATOM 689 N N . PRO A 1 92 ? 9.494 7.845 -3.007 1.00 70.25 92 PRO A N 1
ATOM 690 C CA . PRO A 1 92 ? 9.506 8.286 -4.393 1.00 70.25 92 PRO A CA 1
ATOM 691 C C . PRO A 1 92 ? 10.733 7.717 -5.127 1.00 70.25 92 PRO A C 1
ATOM 693 O O . PRO A 1 92 ? 11.780 7.483 -4.506 1.00 70.25 92 PRO A O 1
ATOM 696 N N . PRO A 1 93 ? 10.655 7.553 -6.461 1.00 63.50 93 PRO A N 1
ATOM 697 C CA . PRO A 1 93 ? 11.758 7.012 -7.241 1.00 63.50 93 PRO A CA 1
ATOM 698 C C . PRO A 1 93 ? 12.984 7.917 -7.088 1.00 63.50 93 PRO A C 1
ATOM 700 O O . PRO A 1 93 ? 12.941 9.120 -7.363 1.00 63.50 93 PRO A O 1
ATOM 703 N N . ARG A 1 94 ? 14.093 7.345 -6.608 1.00 63.38 94 ARG A N 1
ATOM 704 C CA . ARG A 1 94 ? 15.309 8.115 -6.322 1.00 63.38 94 ARG A CA 1
ATOM 705 C C . ARG A 1 94 ? 16.027 8.446 -7.634 1.00 63.38 94 ARG A C 1
ATOM 707 O O . ARG A 1 94 ? 16.311 7.530 -8.409 1.00 63.38 94 ARG A O 1
ATOM 714 N N . PRO A 1 95 ? 16.376 9.721 -7.897 1.00 56.88 95 PRO A N 1
ATOM 715 C CA . PRO A 1 95 ? 17.029 10.091 -9.144 1.00 56.88 95 PRO A CA 1
ATOM 716 C C . PRO A 1 95 ? 18.365 9.355 -9.292 1.00 56.88 95 PRO A C 1
ATOM 718 O O . PRO A 1 95 ? 19.193 9.327 -8.374 1.00 56.88 95 PRO A O 1
ATOM 721 N N . ARG A 1 96 ? 18.596 8.765 -10.473 1.00 56.81 96 ARG A N 1
ATOM 722 C CA . ARG A 1 96 ? 19.934 8.295 -10.845 1.00 56.81 96 ARG A CA 1
ATOM 723 C C . ARG A 1 96 ? 20.864 9.515 -10.876 1.00 56.81 96 ARG A C 1
ATOM 725 O O . ARG A 1 96 ? 20.483 10.529 -11.464 1.00 56.81 96 ARG A O 1
ATOM 732 N N . PRO A 1 97 ? 22.062 9.455 -10.264 1.00 56.44 97 PRO A N 1
ATOM 733 C CA . PRO A 1 97 ? 23.016 10.549 -10.369 1.00 56.44 97 PRO A CA 1
ATO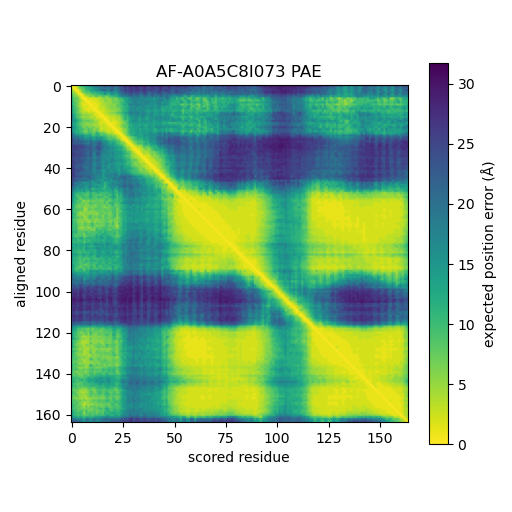M 734 C C . PRO A 1 97 ? 23.316 10.828 -11.848 1.00 56.44 97 PRO A C 1
ATOM 736 O O . PRO A 1 97 ? 23.475 9.866 -12.609 1.00 56.44 97 PRO A O 1
ATOM 739 N N . PRO A 1 98 ? 23.395 12.100 -12.271 1.00 50.78 98 PRO A N 1
ATOM 740 C CA . PRO A 1 98 ? 23.737 12.430 -13.645 1.00 50.78 98 PRO A CA 1
ATOM 741 C C . PRO A 1 98 ? 25.121 11.870 -13.993 1.00 50.78 98 PRO A C 1
ATOM 743 O O . PRO A 1 98 ? 26.075 11.982 -13.221 1.00 50.78 98 PRO A O 1
ATOM 746 N N . TRP A 1 99 ? 25.220 11.246 -15.164 1.00 50.78 99 TRP A N 1
ATOM 747 C CA . TRP A 1 99 ? 26.488 10.798 -15.731 1.00 50.78 99 TRP A CA 1
ATOM 748 C C . TRP A 1 99 ? 27.156 11.952 -16.502 1.00 50.78 99 TRP A C 1
ATOM 750 O O . TRP A 1 99 ? 26.448 12.619 -17.259 1.00 50.78 99 TRP A O 1
ATOM 760 N N . PRO A 1 100 ? 28.483 12.185 -16.398 1.00 54.22 100 PRO A N 1
ATOM 761 C CA . PRO A 1 100 ? 29.478 11.509 -15.565 1.00 54.22 100 PRO A CA 1
ATOM 762 C C . PRO A 1 100 ? 29.660 12.227 -14.213 1.00 54.22 100 PRO A C 1
ATOM 764 O O . PRO A 1 100 ? 30.001 13.407 -14.156 1.00 54.22 100 PRO A O 1
ATOM 767 N N . TRP A 1 101 ? 29.462 11.511 -13.108 1.00 49.94 101 TRP A N 1
ATOM 76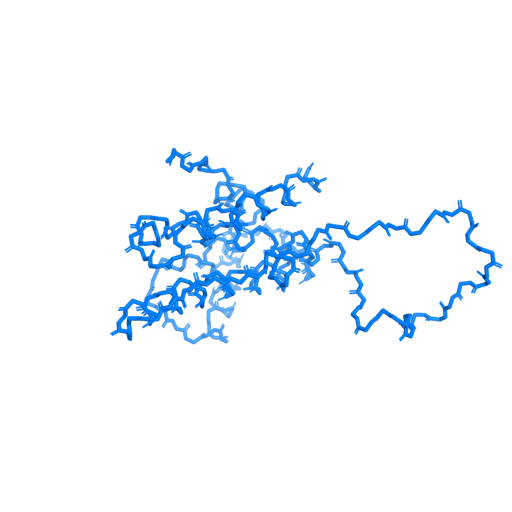8 C CA . TRP A 1 101 ? 29.780 12.006 -11.764 1.00 49.94 101 TRP A CA 1
ATOM 769 C C . TRP A 1 101 ? 31.300 11.876 -11.518 1.00 49.94 101 TRP A C 1
ATOM 771 O O . TRP A 1 101 ? 31.879 10.879 -11.947 1.00 49.94 101 TRP A O 1
ATOM 781 N N . PRO A 1 102 ? 31.977 12.832 -10.850 1.00 55.31 102 PRO A N 1
ATOM 782 C CA . PRO A 1 102 ? 33.432 13.036 -10.958 1.00 55.31 102 PRO A CA 1
ATOM 783 C C . PRO A 1 102 ? 34.332 11.998 -10.259 1.00 55.31 102 PRO A C 1
ATOM 785 O O . PRO A 1 102 ? 35.524 12.244 -10.095 1.00 55.31 102 PRO A O 1
ATOM 788 N N . PHE A 1 103 ? 33.810 10.839 -9.856 1.00 57.25 103 PHE A N 1
ATOM 789 C CA . PHE A 1 103 ? 34.587 9.796 -9.183 1.00 57.25 103 PHE A CA 1
ATOM 790 C C . PHE A 1 103 ? 34.530 8.470 -9.950 1.00 57.25 103 PHE A C 1
ATOM 792 O O . PHE A 1 103 ? 33.468 8.130 -10.482 1.00 57.25 103 PHE A O 1
ATOM 799 N N . PRO A 1 104 ? 35.638 7.697 -9.995 1.00 58.16 104 PRO A N 1
ATOM 800 C CA . PRO A 1 104 ? 35.605 6.336 -10.508 1.00 58.16 104 PRO A CA 1
ATOM 801 C C . PRO A 1 104 ? 34.514 5.563 -9.770 1.00 58.16 104 PRO A C 1
ATOM 803 O O . PRO A 1 104 ? 34.367 5.667 -8.551 1.00 58.16 104 PRO A O 1
ATOM 806 N N . TRP A 1 105 ? 33.710 4.850 -10.550 1.00 50.91 105 TRP A N 1
ATOM 807 C CA . TRP A 1 105 ? 32.531 4.141 -10.080 1.00 50.91 105 TRP A CA 1
ATOM 808 C C . TRP A 1 105 ? 32.880 3.270 -8.858 1.00 50.91 105 TRP A C 1
ATOM 810 O O . TRP A 1 105 ? 33.779 2.433 -8.965 1.00 50.91 105 TRP A O 1
ATOM 820 N N . PRO A 1 106 ? 32.221 3.450 -7.698 1.00 52.00 106 PRO A N 1
ATOM 821 C CA . PRO A 1 106 ? 32.449 2.590 -6.542 1.00 52.00 106 PRO A CA 1
ATOM 822 C C . PRO A 1 106 ? 32.174 1.121 -6.895 1.00 52.00 106 PRO A C 1
ATOM 824 O O . PRO A 1 106 ? 31.282 0.857 -7.714 1.00 52.00 106 PRO A O 1
ATOM 827 N N . PRO A 1 107 ? 32.887 0.158 -6.282 1.00 54.94 107 PRO A N 1
ATOM 828 C CA . PRO A 1 107 ? 32.520 -1.247 -6.400 1.00 54.94 107 PRO A CA 1
ATOM 829 C C . PRO A 1 107 ? 31.076 -1.433 -5.920 1.00 54.94 107 PRO A C 1
ATOM 831 O O . PRO A 1 107 ? 30.654 -0.808 -4.946 1.00 54.94 107 PRO A O 1
ATOM 834 N N . ARG A 1 108 ? 30.304 -2.266 -6.624 1.00 54.34 108 ARG A N 1
ATOM 835 C CA . ARG A 1 108 ? 28.987 -2.691 -6.139 1.00 54.34 108 ARG A CA 1
ATOM 836 C C . ARG A 1 108 ? 29.194 -3.635 -4.944 1.00 54.34 108 ARG A C 1
ATOM 838 O O . ARG A 1 108 ? 30.058 -4.509 -5.056 1.00 54.34 108 ARG A O 1
ATOM 845 N N . PRO A 1 109 ? 28.433 -3.502 -3.843 1.00 52.19 109 PRO A N 1
ATOM 846 C CA . PRO A 1 109 ? 27.379 -2.514 -3.576 1.00 52.19 109 PRO A CA 1
ATOM 847 C C . PRO A 1 109 ? 27.922 -1.164 -3.060 1.00 52.19 109 PRO A C 1
ATOM 849 O O . PRO A 1 109 ? 28.970 -1.091 -2.421 1.00 52.19 109 PRO A O 1
ATOM 852 N N . TYR A 1 110 ? 27.191 -0.072 -3.317 1.00 47.94 110 TYR A N 1
ATOM 853 C CA . TYR A 1 110 ? 27.599 1.283 -2.916 1.00 47.94 110 TYR A CA 1
ATOM 854 C C . TYR A 1 110 ? 27.518 1.478 -1.387 1.00 47.94 110 TYR A C 1
ATOM 856 O O . TYR A 1 110 ? 26.428 1.352 -0.834 1.00 47.94 110 TYR A O 1
ATOM 864 N N . PRO A 1 111 ? 28.594 1.905 -0.699 1.00 42.25 111 PRO A N 1
ATOM 865 C CA . PRO A 1 111 ? 28.638 1.952 0.772 1.00 42.25 111 PRO A CA 1
ATOM 866 C C . PRO A 1 111 ? 27.605 2.866 1.456 1.00 42.25 111 PRO A C 1
ATOM 868 O O . PRO A 1 111 ? 27.213 2.614 2.588 1.00 42.25 111 PRO A O 1
ATOM 871 N N . TRP A 1 112 ? 27.153 3.933 0.790 1.00 47.97 112 TRP A N 1
ATOM 872 C CA . TRP A 1 112 ? 26.122 4.863 1.294 1.00 47.97 112 TRP A CA 1
ATOM 873 C C . TRP A 1 112 ? 24.705 4.515 0.819 1.00 47.97 112 TRP A C 1
ATOM 875 O O . TRP A 1 112 ? 23.751 5.251 1.066 1.00 47.97 112 TRP A O 1
ATOM 885 N N . ARG A 1 113 ? 24.566 3.417 0.079 1.00 47.56 113 ARG A N 1
ATOM 886 C CA . ARG A 1 113 ? 23.319 2.922 -0.493 1.00 47.56 113 ARG A CA 1
ATOM 887 C C . ARG A 1 113 ? 23.078 1.572 0.187 1.00 47.56 113 ARG A C 1
ATOM 889 O O . ARG A 1 113 ? 23.447 0.528 -0.330 1.00 47.56 113 ARG A O 1
ATOM 896 N N . VAL A 1 114 ? 22.555 1.629 1.416 1.00 45.16 114 VAL A N 1
ATOM 897 C CA . VAL A 1 114 ? 22.387 0.458 2.308 1.00 45.16 114 VAL A CA 1
ATOM 898 C C . VAL A 1 114 ? 21.448 -0.601 1.700 1.00 45.16 114 VAL A C 1
ATOM 900 O O . VAL A 1 114 ? 21.478 -1.760 2.094 1.00 45.16 114 VAL A O 1
ATOM 903 N N . THR A 1 115 ? 20.685 -0.229 0.674 1.00 48.19 115 THR A N 1
ATOM 904 C CA . THR A 1 115 ? 19.960 -1.127 -0.220 1.00 48.19 115 THR A CA 1
ATOM 905 C C . THR A 1 115 ? 20.392 -0.841 -1.659 1.00 48.19 115 THR A C 1
ATOM 907 O O . THR A 1 115 ? 20.448 0.318 -2.091 1.00 48.19 115 THR A O 1
ATOM 910 N N . GLU A 1 116 ? 20.758 -1.878 -2.414 1.00 53.00 116 GLU A N 1
ATOM 911 C CA . GLU A 1 116 ? 20.846 -1.750 -3.868 1.00 53.00 116 GLU A CA 1
ATOM 912 C C . GLU A 1 116 ? 19.466 -1.306 -4.363 1.00 53.00 116 GLU A C 1
ATOM 914 O O . GLU A 1 116 ? 18.475 -1.982 -4.118 1.00 53.00 116 GLU A O 1
ATOM 919 N N . ILE A 1 117 ? 19.389 -0.120 -4.975 1.00 59.38 117 ILE A N 1
ATOM 920 C CA . ILE A 1 117 ? 18.153 0.354 -5.602 1.00 59.38 117 ILE A CA 1
ATOM 921 C C . ILE A 1 117 ? 17.943 -0.539 -6.815 1.00 59.38 117 ILE A C 1
ATOM 923 O O . ILE A 1 117 ? 18.725 -0.468 -7.769 1.00 59.38 117 ILE A O 1
ATOM 927 N N . ASP A 1 118 ? 16.923 -1.377 -6.737 1.00 71.12 118 ASP A N 1
ATOM 928 C CA . ASP A 1 118 ? 16.506 -2.279 -7.791 1.00 71.12 118 ASP A CA 1
ATOM 929 C C . ASP A 1 118 ? 15.184 -1.740 -8.359 1.00 71.12 118 ASP A C 1
ATOM 931 O O . ASP A 1 118 ? 14.140 -1.919 -7.734 1.00 71.12 118 ASP A O 1
ATOM 935 N N . PRO A 1 119 ? 15.215 -1.020 -9.500 1.00 75.81 119 PRO A N 1
ATOM 936 C CA . PRO A 1 119 ? 14.018 -0.410 -10.079 1.00 75.81 119 PRO A CA 1
ATOM 937 C C . PRO A 1 119 ? 12.913 -1.434 -10.348 1.00 75.81 119 PRO A C 1
ATOM 939 O O . PRO A 1 119 ? 11.741 -1.148 -10.135 1.00 75.81 119 PRO A O 1
ATOM 942 N N . GLU A 1 120 ? 13.297 -2.656 -10.729 1.00 77.12 120 GLU A N 1
ATOM 943 C CA . GLU A 1 120 ? 12.362 -3.756 -10.946 1.00 77.12 120 GLU A CA 1
ATOM 944 C C . GLU A 1 120 ? 11.656 -4.153 -9.643 1.00 77.12 120 GLU A C 1
ATOM 946 O O . GLU A 1 120 ? 10.440 -4.359 -9.632 1.00 77.12 120 GLU A O 1
ATOM 951 N N . PHE A 1 121 ? 12.395 -4.212 -8.533 1.00 79.81 121 PHE A N 1
ATOM 952 C CA . PHE A 1 121 ? 11.814 -4.451 -7.214 1.00 79.81 121 PHE A CA 1
ATOM 953 C C . PHE A 1 121 ? 10.898 -3.304 -6.781 1.00 79.81 121 PHE A C 1
ATOM 955 O O . PHE A 1 121 ? 9.778 -3.567 -6.354 1.00 79.81 121 PHE A O 1
ATOM 962 N N . ASP A 1 122 ? 11.342 -2.050 -6.905 1.00 82.69 122 ASP A N 1
ATOM 963 C CA . ASP A 1 122 ? 10.569 -0.871 -6.490 1.00 82.69 122 ASP A CA 1
ATOM 964 C C . ASP A 1 122 ? 9.256 -0.757 -7.285 1.00 82.69 122 ASP A C 1
ATOM 966 O O . ASP A 1 122 ? 8.190 -0.495 -6.718 1.00 82.69 122 ASP A O 1
ATOM 970 N N . HIS A 1 123 ? 9.309 -1.023 -8.592 1.00 83.31 123 HIS A N 1
ATOM 971 C CA . HIS A 1 123 ? 8.130 -1.085 -9.449 1.00 83.31 123 HIS A CA 1
ATOM 972 C C . HIS A 1 123 ? 7.191 -2.226 -9.042 1.00 83.31 123 HIS A C 1
ATOM 974 O O . HIS A 1 123 ? 5.986 -2.015 -8.875 1.00 83.31 123 HIS A O 1
ATOM 980 N N . GLY A 1 124 ? 7.739 -3.426 -8.828 1.00 83.38 124 GLY A N 1
ATOM 981 C CA . GLY A 1 124 ? 6.969 -4.565 -8.344 1.00 83.38 124 GLY A CA 1
ATOM 982 C C . GLY A 1 124 ? 6.298 -4.276 -6.999 1.00 83.38 124 GLY A C 1
ATOM 983 O O . GLY A 1 124 ? 5.104 -4.510 -6.831 1.00 83.38 124 GLY A O 1
ATOM 984 N N . TYR A 1 125 ? 7.036 -3.693 -6.059 1.00 87.81 125 TYR A N 1
ATOM 985 C CA . TYR A 1 125 ? 6.544 -3.293 -4.745 1.00 87.81 125 TYR A CA 1
ATOM 986 C C . TYR A 1 125 ? 5.363 -2.329 -4.846 1.00 87.81 125 TYR A C 1
ATOM 988 O O . TYR A 1 125 ? 4.321 -2.567 -4.232 1.00 87.81 125 TYR A O 1
ATOM 996 N N . ALA A 1 126 ? 5.483 -1.291 -5.676 1.00 89.75 126 ALA A N 1
ATOM 997 C CA . ALA A 1 126 ? 4.410 -0.331 -5.906 1.00 89.75 126 ALA A CA 1
ATOM 998 C C . ALA A 1 126 ? 3.148 -0.992 -6.482 1.00 89.75 126 ALA A C 1
ATOM 1000 O O . ALA A 1 126 ? 2.039 -0.702 -6.029 1.00 89.75 126 ALA A O 1
ATOM 1001 N N . LEU A 1 127 ? 3.312 -1.915 -7.438 1.00 87.88 127 LEU A N 1
ATOM 1002 C CA . LEU A 1 127 ? 2.207 -2.690 -8.002 1.00 87.88 127 LEU A CA 1
ATOM 1003 C C . LEU A 1 127 ? 1.498 -3.519 -6.926 1.00 87.88 127 LEU A C 1
ATOM 1005 O O . LEU A 1 127 ? 0.283 -3.401 -6.769 1.00 87.88 127 LEU A O 1
ATOM 1009 N N . GLY A 1 128 ? 2.244 -4.331 -6.173 1.00 88.19 128 GLY A N 1
ATOM 1010 C CA . GLY A 1 128 ? 1.681 -5.198 -5.135 1.00 88.19 128 GLY A CA 1
ATOM 1011 C C . GLY A 1 128 ? 0.959 -4.423 -4.038 1.00 88.19 128 GLY A C 1
ATOM 1012 O O . GLY A 1 128 ? -0.180 -4.749 -3.697 1.00 88.19 128 GLY A O 1
ATOM 1013 N N . LEU A 1 129 ? 1.593 -3.359 -3.537 1.00 91.94 129 LEU A N 1
ATOM 1014 C CA . LEU A 1 129 ? 1.017 -2.479 -2.521 1.00 91.94 129 LEU A CA 1
ATOM 1015 C C . LEU A 1 129 ? -0.273 -1.830 -3.025 1.00 91.94 129 LEU A C 1
ATOM 1017 O O . LEU A 1 129 ? -1.314 -1.915 -2.372 1.00 91.94 129 LEU A O 1
ATOM 1021 N N . GLY A 1 130 ? -0.213 -1.218 -4.209 1.00 91.31 130 GLY A N 1
ATOM 1022 C CA . GLY A 1 130 ? -1.356 -0.540 -4.805 1.00 91.31 130 GLY A CA 1
ATOM 1023 C C . GLY A 1 130 ? -2.524 -1.489 -5.063 1.00 91.31 130 GLY A C 1
ATOM 1024 O O . GLY A 1 130 ? -3.656 -1.146 -4.739 1.00 91.31 130 GLY A O 1
ATOM 1025 N N . ALA A 1 131 ? -2.272 -2.701 -5.560 1.00 88.06 131 ALA A N 1
ATOM 1026 C CA . ALA A 1 131 ? -3.332 -3.667 -5.839 1.00 88.06 131 ALA A CA 1
ATOM 1027 C C . ALA A 1 131 ? -4.043 -4.170 -4.577 1.00 88.06 131 ALA A C 1
ATOM 1029 O O . ALA A 1 131 ? -5.268 -4.285 -4.581 1.00 88.06 131 ALA A O 1
ATOM 1030 N N . VAL A 1 132 ? -3.318 -4.445 -3.487 1.00 88.31 132 VAL A N 1
ATOM 1031 C CA . VAL A 1 132 ? -3.955 -4.858 -2.225 1.00 88.31 132 VAL A CA 1
ATOM 1032 C C . VAL A 1 132 ? -4.773 -3.718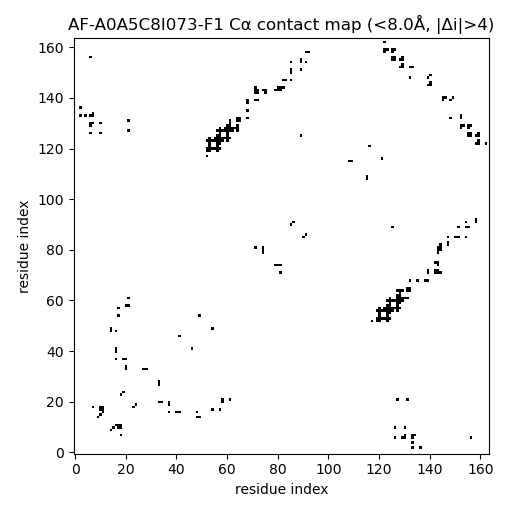 -1.627 1.00 88.31 132 VAL A C 1
ATOM 1034 O O . VAL A 1 132 ? -5.906 -3.944 -1.195 1.00 88.31 132 VAL A O 1
ATOM 1037 N N . LEU A 1 133 ? -4.247 -2.489 -1.643 1.00 91.69 133 LEU A N 1
ATOM 1038 C CA . LEU A 1 133 ? -5.009 -1.315 -1.216 1.00 91.69 133 LEU A CA 1
ATOM 1039 C C . LEU A 1 133 ? -6.251 -1.115 -2.094 1.00 91.69 133 LEU A C 1
ATOM 1041 O O . LEU A 1 133 ? -7.326 -0.847 -1.568 1.00 91.69 133 LEU A O 1
ATOM 1045 N N . GLU A 1 134 ? -6.150 -1.321 -3.405 1.00 90.31 134 GLU A N 1
ATOM 1046 C CA . GLU A 1 134 ? -7.297 -1.256 -4.313 1.00 90.31 134 GLU A CA 1
ATOM 1047 C C . GLU A 1 134 ? -8.374 -2.289 -3.950 1.00 90.31 134 GLU A C 1
ATOM 1049 O O . GLU A 1 134 ? -9.554 -1.956 -3.839 1.00 90.31 134 GLU A O 1
ATOM 1054 N N . ALA A 1 135 ? -7.959 -3.534 -3.707 1.00 86.56 135 ALA A N 1
ATOM 1055 C CA . ALA A 1 135 ? -8.853 -4.662 -3.461 1.00 86.56 135 ALA A CA 1
ATOM 1056 C C . ALA A 1 135 ? -9.552 -4.617 -2.098 1.00 86.56 135 ALA A C 1
ATOM 1058 O O . ALA A 1 135 ? -10.597 -5.237 -1.928 1.00 86.56 135 ALA A O 1
ATOM 1059 N N . THR A 1 136 ? -8.963 -3.920 -1.127 1.00 88.00 136 THR A N 1
ATOM 1060 C CA . THR A 1 136 ? -9.448 -3.854 0.263 1.00 88.00 136 THR A CA 1
ATOM 1061 C C . THR A 1 136 ? -10.050 -2.496 0.621 1.00 88.00 136 THR A C 1
ATOM 1063 O O . THR A 1 136 ? -10.260 -2.185 1.796 1.00 88.00 136 THR A O 1
ATOM 1066 N N . ALA A 1 137 ? -10.309 -1.654 -0.378 1.00 89.12 137 ALA A N 1
ATOM 1067 C CA . ALA A 1 137 ? -10.709 -0.275 -0.156 1.00 89.12 137 ALA A CA 1
ATOM 1068 C C . ALA A 1 137 ? -12.057 -0.099 0.528 1.00 89.12 137 ALA A C 1
ATOM 1070 O O . ALA A 1 137 ? -12.221 0.820 1.328 1.00 89.12 137 ALA A O 1
ATOM 1071 N N . ASP A 1 138 ? -13.000 -1.000 0.282 1.00 87.94 138 ASP A N 1
ATOM 1072 C CA . ASP A 1 138 ? -14.272 -1.049 0.998 1.00 87.94 138 ASP A CA 1
ATOM 1073 C C . ASP A 1 138 ? -14.088 -1.224 2.517 1.00 87.94 138 ASP A C 1
ATOM 1075 O O . ASP A 1 138 ? -14.875 -0.686 3.304 1.00 87.94 138 ASP A O 1
ATOM 1079 N N . VAL A 1 139 ? -13.021 -1.919 2.925 1.00 88.69 139 VAL A N 1
ATOM 1080 C CA . VAL A 1 139 ? -12.641 -2.122 4.325 1.00 88.69 139 VAL A CA 1
ATOM 1081 C C . VAL A 1 139 ? -11.944 -0.885 4.882 1.00 88.69 139 VAL A C 1
ATOM 1083 O O . VAL A 1 139 ? -12.420 -0.294 5.856 1.00 88.69 139 VAL A O 1
ATOM 1086 N N . TRP A 1 140 ? -10.811 -0.480 4.299 1.00 90.62 140 TRP A N 1
ATOM 1087 C CA . TRP A 1 140 ? -9.960 0.529 4.936 1.00 90.62 140 TRP A CA 1
ATOM 1088 C C . TRP A 1 140 ? -10.495 1.957 4.855 1.00 90.62 140 TRP A C 1
ATOM 1090 O O . TRP A 1 140 ? -10.152 2.772 5.711 1.00 90.62 140 TRP A O 1
ATOM 1100 N N . GLN A 1 141 ? -11.410 2.261 3.928 1.00 92.00 141 GLN A N 1
ATOM 1101 C CA . GLN A 1 141 ? -12.099 3.560 3.897 1.00 92.00 141 GLN A CA 1
ATOM 1102 C C . GLN A 1 141 ? -12.903 3.841 5.177 1.00 92.00 141 GLN A C 1
ATOM 1104 O O . GLN A 1 141 ? -13.202 4.993 5.483 1.00 92.00 141 GLN A O 1
ATOM 1109 N N . GLN A 1 142 ? -13.245 2.800 5.940 1.00 89.62 142 GLN A N 1
ATOM 1110 C CA . GLN A 1 142 ? -14.001 2.896 7.193 1.00 89.62 142 GLN A CA 1
ATOM 1111 C C . GLN A 1 142 ? -13.116 2.758 8.446 1.00 89.62 142 GLN A C 1
ATOM 1113 O O . GLN A 1 142 ? -13.630 2.649 9.573 1.00 89.62 142 GLN A O 1
ATOM 1118 N N . LEU A 1 143 ? -11.797 2.680 8.262 1.00 91.19 143 LEU A N 1
ATOM 1119 C CA . LEU A 1 143 ? -10.805 2.532 9.322 1.00 91.19 143 LEU A CA 1
ATOM 1120 C C . LEU A 1 143 ? -10.148 3.885 9.651 1.00 91.19 143 LEU A C 1
ATOM 1122 O O . LEU A 1 143 ? -10.144 4.798 8.819 1.00 91.19 143 LEU A O 1
ATOM 1126 N N . PRO A 1 144 ? -9.592 4.045 10.867 1.00 85.81 144 PRO A N 1
ATOM 1127 C CA . PRO A 1 144 ? -8.718 5.174 11.160 1.00 85.81 144 PRO A CA 1
ATOM 1128 C C . PRO A 1 144 ? -7.555 5.191 10.160 1.00 85.81 144 PRO A C 1
ATOM 1130 O O . PRO A 1 144 ? -7.004 4.146 9.818 1.00 85.81 144 PRO A O 1
ATOM 1133 N N . GLY A 1 145 ? -7.223 6.381 9.659 1.00 85.88 145 GLY A N 1
ATOM 1134 C CA . GLY A 1 145 ? -6.199 6.552 8.628 1.00 85.88 145 GLY A CA 1
ATOM 1135 C C . GLY A 1 145 ? -6.655 6.265 7.195 1.00 85.88 145 GLY A C 1
ATOM 1136 O O . GLY A 1 145 ? -5.809 6.185 6.312 1.00 85.88 145 GLY A O 1
ATOM 1137 N N . GLY A 1 146 ? -7.964 6.168 6.924 1.00 89.19 146 GLY A N 1
ATOM 1138 C CA . GLY A 1 146 ? -8.480 6.001 5.557 1.00 89.19 146 GLY A CA 1
ATOM 1139 C C . GLY A 1 146 ? -7.966 7.059 4.567 1.00 89.19 146 GLY A C 1
ATOM 1140 O O . GLY A 1 146 ? -7.603 6.714 3.450 1.00 89.19 146 GLY A O 1
ATOM 1141 N N . GLY A 1 147 ? -7.832 8.322 4.994 1.00 89.94 147 GLY A N 1
ATOM 1142 C CA . GLY A 1 147 ? -7.224 9.371 4.163 1.00 89.94 147 GLY A CA 1
ATOM 1143 C C . GLY A 1 147 ? -5.738 9.129 3.867 1.00 89.94 147 GLY A C 1
ATOM 1144 O O . GLY A 1 147 ? -5.303 9.318 2.738 1.00 89.94 147 GLY A O 1
ATOM 1145 N N . PHE A 1 148 ? -4.978 8.637 4.852 1.00 92.38 148 PHE A N 1
ATOM 1146 C CA . PHE A 1 148 ? -3.575 8.252 4.670 1.00 92.38 148 PHE A CA 1
ATOM 1147 C C . PHE A 1 148 ? -3.440 7.073 3.692 1.00 92.38 148 PHE A C 1
ATOM 1149 O O . PHE A 1 148 ? -2.601 7.109 2.797 1.00 92.38 148 PHE A O 1
ATOM 1156 N N . LEU A 1 149 ? -4.285 6.045 3.818 1.00 92.94 149 LEU A N 1
ATOM 1157 C CA . LEU A 1 149 ? -4.266 4.887 2.918 1.00 92.94 149 LEU A CA 1
ATOM 1158 C C . LEU A 1 149 ? -4.698 5.252 1.490 1.00 92.94 149 LEU A C 1
ATOM 1160 O O . LEU A 1 149 ? -4.171 4.685 0.535 1.00 92.94 149 LEU A O 1
ATOM 1164 N N . GLU A 1 150 ? -5.596 6.228 1.332 1.00 93.06 150 GLU A N 1
ATOM 1165 C CA . GLU A 1 150 ? -5.958 6.776 0.021 1.00 93.06 150 GLU A CA 1
ATOM 1166 C C . GLU A 1 150 ? -4.783 7.526 -0.628 1.00 93.06 150 GLU A C 1
ATOM 1168 O O . GLU A 1 150 ? -4.504 7.330 -1.813 1.00 93.06 150 GLU A O 1
ATOM 1173 N N . GLU A 1 151 ? -4.044 8.327 0.142 1.00 92.12 151 GLU A N 1
ATOM 1174 C CA . GLU A 1 151 ? -2.854 9.032 -0.348 1.00 92.12 151 GLU A CA 1
ATOM 1175 C C . GLU A 1 151 ? -1.714 8.057 -0.693 1.00 92.12 151 GLU A C 1
ATOM 1177 O O . GLU A 1 151 ? -1.098 8.162 -1.757 1.00 92.12 151 GLU A O 1
ATOM 1182 N N . LEU A 1 152 ? -1.496 7.043 0.150 1.00 92.94 152 LEU A N 1
ATOM 1183 C CA . LEU A 1 152 ? -0.529 5.973 -0.095 1.00 92.94 152 LEU A CA 1
ATOM 1184 C C . LEU A 1 152 ? -0.865 5.179 -1.364 1.00 92.94 152 LEU A C 1
ATOM 1186 O O . LEU A 1 152 ? 0.024 4.891 -2.166 1.00 92.94 152 LEU A O 1
ATOM 1190 N N . TYR A 1 153 ? -2.144 4.855 -1.575 1.00 92.62 153 TYR A N 1
ATOM 1191 C CA . TYR A 1 153 ? -2.609 4.229 -2.813 1.00 92.62 153 TYR A CA 1
ATOM 1192 C C . TYR A 1 153 ? -2.313 5.109 -4.037 1.00 92.62 153 TYR A C 1
ATOM 1194 O O . TYR A 1 153 ? -1.869 4.601 -5.072 1.00 92.62 153 TYR A O 1
ATOM 1202 N N . GLY A 1 154 ? -2.503 6.427 -3.920 1.00 91.19 154 GLY A N 1
ATOM 1203 C CA . GLY A 1 154 ? -2.128 7.395 -4.952 1.00 91.19 154 GLY A CA 1
ATOM 1204 C C . GLY A 1 154 ? -0.634 7.350 -5.282 1.00 91.19 154 GLY A C 1
ATOM 1205 O O . GLY A 1 154 ? -0.271 7.191 -6.448 1.00 91.19 154 GLY A O 1
ATOM 1206 N N . ALA A 1 155 ? 0.228 7.399 -4.264 1.00 89.75 155 ALA A N 1
ATOM 1207 C CA . ALA A 1 155 ? 1.682 7.335 -4.432 1.00 89.75 155 ALA A CA 1
ATOM 1208 C C . ALA A 1 155 ? 2.143 6.018 -5.085 1.00 89.75 155 ALA A C 1
ATOM 1210 O O . ALA A 1 155 ? 2.934 6.036 -6.034 1.00 89.75 155 ALA A O 1
ATOM 1211 N N . ALA A 1 156 ? 1.601 4.881 -4.636 1.00 90.12 156 ALA A N 1
ATOM 1212 C CA . ALA A 1 156 ? 1.884 3.571 -5.220 1.00 90.12 156 ALA A CA 1
ATOM 1213 C C . ALA A 1 156 ? 1.428 3.496 -6.688 1.00 90.12 156 ALA A C 1
ATOM 1215 O O . ALA A 1 156 ? 2.165 3.013 -7.547 1.00 90.12 156 ALA A O 1
ATOM 1216 N N . SER A 1 157 ? 0.248 4.045 -6.999 1.00 88.69 157 SER A N 1
ATOM 1217 C CA . SER A 1 157 ? -0.280 4.111 -8.367 1.00 88.69 157 SER A CA 1
ATOM 1218 C C . SER A 1 157 ? 0.602 4.943 -9.294 1.00 88.69 157 SER A C 1
ATOM 1220 O O . SER A 1 157 ? 0.832 4.558 -10.442 1.00 88.69 157 SER A O 1
ATOM 1222 N N . GLU A 1 158 ? 1.106 6.081 -8.816 1.00 86.88 158 GLU A N 1
ATOM 1223 C CA . GLU A 1 158 ? 2.006 6.931 -9.595 1.00 86.88 158 GLU A CA 1
ATOM 1224 C C . GLU A 1 158 ? 3.349 6.255 -9.872 1.00 86.88 158 GLU A C 1
ATOM 1226 O O . GLU A 1 158 ? 3.857 6.347 -10.991 1.00 86.88 158 GLU A O 1
ATOM 1231 N N . LEU A 1 159 ? 3.923 5.571 -8.879 1.00 83.56 159 LEU A N 1
ATOM 1232 C CA . LEU A 1 159 ? 5.179 4.842 -9.044 1.00 83.56 159 LEU A CA 1
ATOM 1233 C C . LEU A 1 159 ? 5.010 3.651 -9.998 1.00 83.56 159 LEU A C 1
ATOM 1235 O O . LEU A 1 159 ? 5.815 3.476 -10.913 1.00 83.56 159 LEU A O 1
ATOM 1239 N N . ALA A 1 160 ? 3.918 2.898 -9.859 1.00 81.56 160 ALA A N 1
ATOM 1240 C CA . ALA A 1 160 ? 3.580 1.802 -10.760 1.00 81.56 160 ALA A CA 1
ATOM 1241 C C . ALA A 1 160 ? 3.358 2.277 -12.210 1.00 81.56 160 ALA A C 1
ATOM 1243 O O . ALA A 1 160 ? 3.755 1.595 -13.148 1.00 81.56 160 ALA A O 1
ATOM 1244 N N . ALA A 1 161 ? 2.774 3.458 -12.428 1.00 78.88 161 ALA A N 1
ATOM 1245 C CA . ALA A 1 161 ? 2.512 3.970 -13.776 1.00 78.88 161 ALA A CA 1
ATOM 1246 C C . ALA A 1 161 ? 3.763 4.474 -14.525 1.00 78.88 161 ALA A C 1
ATOM 1248 O O . ALA A 1 161 ? 3.702 4.660 -15.738 1.00 78.88 161 ALA A O 1
ATOM 1249 N N . ARG A 1 162 ? 4.879 4.744 -13.832 1.00 69.06 162 ARG A N 1
ATOM 1250 C CA . ARG A 1 162 ? 6.076 5.366 -14.433 1.00 69.06 162 ARG A CA 1
ATOM 1251 C C . ARG A 1 162 ? 7.009 4.399 -15.163 1.00 69.06 162 ARG A C 1
ATOM 1253 O O . ARG A 1 162 ? 7.800 4.872 -15.975 1.00 69.06 162 ARG A O 1
ATOM 1260 N N . GLU A 1 163 ? 6.943 3.099 -14.879 1.00 56.72 163 GLU A N 1
ATOM 1261 C CA . GLU A 1 163 ? 7.847 2.095 -15.475 1.00 56.72 163 GLU A CA 1
ATOM 1262 C C . GLU A 1 163 ? 7.148 1.102 -16.429 1.00 56.72 163 GLU A C 1
ATOM 1264 O O . GLU A 1 163 ? 7.760 0.116 -16.836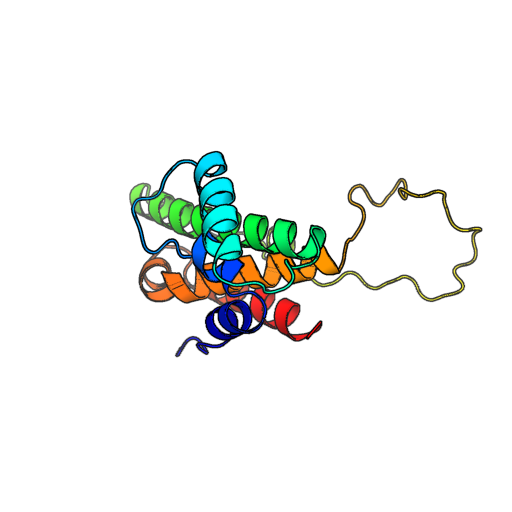 1.00 56.72 163 GLU A O 1
ATOM 1269 N N . GLY A 1 164 ? 5.888 1.371 -16.805 1.00 44.66 164 GLY A N 1
ATOM 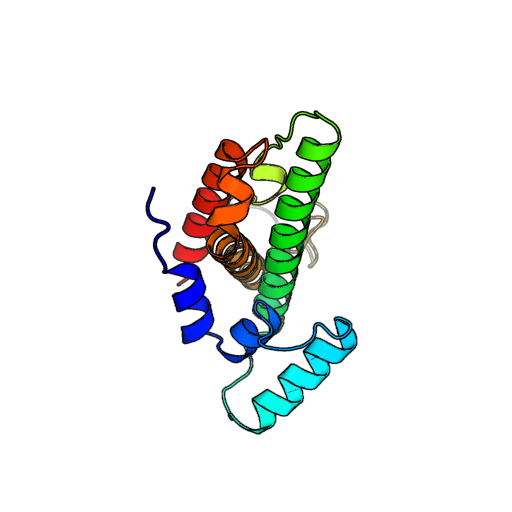1270 C CA . GLY A 1 164 ? 5.098 0.578 -17.764 1.00 44.66 164 GLY A CA 1
ATOM 1271 C C . GLY 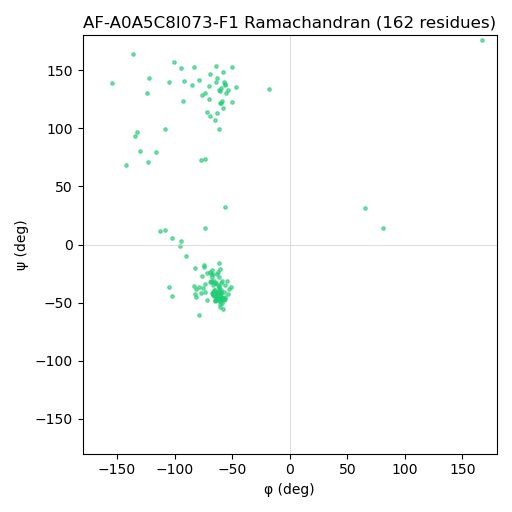A 1 164 ? 5.111 1.094 -19.200 1.00 44.66 164 GLY A C 1
ATOM 1272 O O . GLY A 1 164 ? 5.249 2.322 -19.397 1.00 44.66 164 GLY A O 1
#

Sequence (164 aa):
MALKGNLIAIIGRIHPAIYDVVFPHGPIVDVAHSAKYAHRLAELNPQPLPPRQIFAGIETGALVGHELVRAAGMAKAFGLEFAFDIVDICPPPRPRPPWPWPFPWPPRPYPWRVTEIDPEFDHGYALGLGAVLEATADVWQQLPGGGFLEELYGAASELAAREG

Organism: NCBI:txid1213358

Radius of gyration: 17.59 Å; Cα contacts (8 Å, |Δi|>4): 171; chains: 1; bounding box: 50×39×40 Å

Solvent-accessible surface area (backbone atoms only — not comparable to full-atom values): 9507 Å² total; per-residue (Å²): 131,84,77,73,78,48,52,52,50,46,40,45,68,78,36,49,70,50,38,48,68,77,54,54,92,60,86,88,54,62,71,81,52,41,56,57,46,44,53,59,55,39,72,77,47,92,62,84,77,70,57,70,50,29,49,52,13,22,55,51,18,27,52,50,28,52,50,51,51,51,48,22,51,49,24,52,77,71,74,43,88,41,83,78,66,53,61,81,77,59,58,73,89,74,80,77,80,70,85,85,58,100,59,84,79,71,66,87,78,49,90,92,43,92,58,82,87,46,69,51,24,55,37,18,19,20,42,19,23,24,24,40,43,63,77,43,38,87,59,40,66,78,29,50,35,26,70,54,54,54,53,44,34,50,53,20,47,55,53,34,62,71,83,108

Secondary structure (DSSP, 8-state):
----TTHHHHHHHH-HHHHHHHS-SS----HHHHHHHHHHHHTTS--PPPPHHHHHHHHHHHHHHHHHHHHHHHHHHHT------HHHHSPPPPPPPPSSPSSPPPPSSPTT-SS---HHHHHHHHHHHHHHHHHTHHHHTTSTTHHHHHHHHHHHHHHHHH--

Mean predicted aligned error: 12.43 Å

pLDDT: mean 71.25, std 17.52, range [38.31, 95.19]

Foldseek 3Di:
DQLPCPLLVVCCVPPVLLNCLLPPPDDDDDNVVSVVVSVVVCVVPVDDHPDPLLSLLLVQLSVLLVVLLVVLVVCQVVVHARADDLCVNQNADDDDPDPPDPDDDDPPPDPVCPDDPDLSSSLSNLSNNLNSLNVCLVRLCPTRCNVVSVVSNVSSVVSNVPPD